Protein AF-A0A967EYG1-F1 (afdb_monomer_lite)

Radius of gyration: 13.16 Å; chains: 1; bounding box: 28×22×37 Å

Secondary structure (DSSP, 8-state):
--EEEEEEEE-SSSSS-SEEEEEEEEE-SSSSEEEEEEE-TT--EEEEEEEET--BTTB-B-

Foldseek 3Di:
DKDKDKDFCADPDPPDDGTQWMKIWIDDPVWPWTWIFTAGPVRHTPFIATEDRDDDPPHHYD

Structure (mmCIF, N/CA/C/O backbone):
data_AF-A0A967EYG1-F1
#
_entry.id   AF-A0A967EYG1-F1
#
loop_
_atom_site.group_PDB
_atom_site.id
_atom_site.type_symbol
_atom_site.label_atom_id
_atom_site.label_alt_id
_atom_site.label_comp_id
_atom_site.label_asym_id
_atom_site.label_entity_id
_atom_site.label_seq_id
_atom_site.pdbx_PDB_ins_code
_atom_site.Cartn_x
_atom_site.Cartn_y
_atom_site.Cartn_z
_atom_site.occupancy
_atom_site.B_iso_or_equiv
_atom_site.auth_seq_id
_atom_site.auth_comp_id
_atom_site.auth_asym_id
_atom_site.auth_atom_id
_atom_site.pdbx_PDB_model_num
ATOM 1 N N . MET A 1 1 ? -6.979 -10.111 15.443 1.00 64.50 1 MET A N 1
ATOM 2 C CA . MET A 1 1 ? -5.730 -10.790 15.043 1.00 64.50 1 MET A CA 1
ATOM 3 C C . MET A 1 1 ? -5.140 -10.007 13.885 1.00 64.50 1 MET A C 1
ATOM 5 O O . MET A 1 1 ? -5.800 -9.891 12.854 1.00 64.50 1 MET A O 1
ATOM 9 N N . THR A 1 2 ? -3.955 -9.427 14.086 1.00 79.50 2 THR A N 1
ATOM 10 C CA . THR A 1 2 ? -3.231 -8.665 13.060 1.00 79.50 2 THR A CA 1
ATOM 11 C C . THR A 1 2 ? -2.660 -9.638 12.034 1.00 79.50 2 THR A C 1
ATOM 13 O O . THR A 1 2 ? -2.076 -10.650 12.417 1.00 79.50 2 THR A O 1
ATOM 16 N N . SER A 1 3 ? -2.807 -9.345 10.745 1.00 91.00 3 SER A N 1
ATOM 17 C CA . SER A 1 3 ? -2.218 -10.151 9.669 1.00 91.00 3 SER A CA 1
ATOM 18 C C . SER A 1 3 ? -1.578 -9.254 8.622 1.00 91.00 3 SER A C 1
ATOM 20 O O . SER A 1 3 ? -2.130 -8.199 8.306 1.00 91.00 3 SER A O 1
ATOM 22 N N . ILE A 1 4 ? -0.456 -9.694 8.054 1.00 93.81 4 ILE A N 1
ATOM 23 C CA . ILE A 1 4 ? 0.252 -8.973 6.995 1.00 93.81 4 ILE A CA 1
ATOM 24 C C . ILE A 1 4 ? 0.384 -9.885 5.777 1.00 93.81 4 ILE A C 1
ATOM 26 O O . ILE A 1 4 ? 0.827 -11.025 5.900 1.00 93.81 4 ILE A O 1
ATOM 30 N N . ARG A 1 5 ? 0.011 -9.376 4.600 1.00 95.00 5 ARG A N 1
ATOM 31 C CA . ARG A 1 5 ? 0.230 -10.029 3.304 1.00 95.00 5 ARG A CA 1
ATOM 32 C C . ARG A 1 5 ? 1.048 -9.122 2.398 1.00 95.00 5 ARG A C 1
ATOM 34 O O . ARG A 1 5 ? 0.746 -7.938 2.290 1.00 95.00 5 ARG A O 1
ATOM 41 N N . TYR A 1 6 ? 2.028 -9.690 1.705 1.00 94.56 6 TYR A N 1
ATOM 42 C CA . TYR A 1 6 ? 2.837 -8.977 0.719 1.00 94.56 6 TYR A CA 1
ATOM 43 C C . TYR A 1 6 ? 2.517 -9.446 -0.696 1.00 94.56 6 TYR A C 1
ATOM 45 O O . TYR A 1 6 ? 2.334 -10.635 -0.945 1.00 94.56 6 TYR A O 1
ATOM 53 N N . GLU A 1 7 ? 2.503 -8.505 -1.630 1.00 95.62 7 GLU A N 1
ATOM 54 C CA . GLU A 1 7 ? 2.282 -8.732 -3.052 1.00 95.62 7 GLU A CA 1
ATOM 55 C C . GLU A 1 7 ? 3.362 -8.020 -3.861 1.00 95.62 7 GLU A C 1
ATOM 57 O O . GLU A 1 7 ? 3.679 -6.853 -3.619 1.00 95.62 7 GLU A O 1
ATOM 62 N N . ARG A 1 8 ? 3.918 -8.711 -4.857 1.00 95.69 8 ARG A N 1
ATOM 63 C CA . ARG A 1 8 ? 4.791 -8.076 -5.847 1.00 95.69 8 ARG A CA 1
ATOM 64 C C . ARG A 1 8 ? 3.932 -7.369 -6.883 1.00 95.69 8 ARG A C 1
ATOM 66 O O . ARG A 1 8 ? 3.057 -7.988 -7.482 1.00 95.69 8 ARG A O 1
ATOM 73 N N . LYS A 1 9 ? 4.238 -6.105 -7.161 1.00 94.50 9 LYS A N 1
ATOM 74 C CA . LYS A 1 9 ? 3.683 -5.408 -8.320 1.00 94.50 9 LYS A CA 1
ATOM 75 C C . LYS A 1 9 ? 4.555 -5.741 -9.524 1.00 94.50 9 LYS A C 1
ATOM 77 O O . LYS A 1 9 ? 5.675 -5.244 -9.608 1.00 94.50 9 LYS A O 1
ATOM 82 N N . LEU A 1 10 ? 4.083 -6.622 -10.399 1.00 94.38 10 LEU A N 1
ATOM 83 C CA . LEU A 1 10 ? 4.827 -7.042 -11.589 1.00 94.38 10 LEU A CA 1
ATOM 84 C C . LEU A 1 10 ? 4.765 -5.976 -12.685 1.00 94.38 10 LEU A C 1
ATOM 86 O O . LEU A 1 10 ? 3.810 -5.198 -12.753 1.00 94.38 10 LEU A O 1
ATOM 90 N N . ASN A 1 11 ? 5.806 -5.929 -13.510 1.00 93.69 11 ASN A N 1
ATOM 91 C CA . ASN A 1 11 ? 5.829 -5.100 -14.704 1.00 93.69 11 ASN A CA 1
ATOM 92 C C . ASN A 1 11 ? 5.057 -5.803 -15.828 1.00 93.69 11 ASN A C 1
ATOM 94 O O . ASN A 1 11 ? 5.404 -6.937 -16.150 1.00 93.69 11 ASN A O 1
ATOM 98 N N . PRO A 1 12 ? 4.014 -5.179 -16.406 1.00 93.12 12 PRO A N 1
ATOM 99 C CA . PRO A 1 12 ? 3.271 -5.784 -17.507 1.00 93.12 12 PRO A CA 1
ATOM 100 C C . PRO A 1 12 ? 4.015 -5.716 -18.849 1.00 93.12 12 PRO A C 1
ATOM 102 O O . PRO A 1 12 ? 3.537 -6.292 -19.819 1.00 93.12 12 PRO A O 1
ATOM 105 N N . THR A 1 13 ? 5.137 -4.993 -18.936 1.00 92.56 13 THR A N 1
ATOM 106 C CA . THR A 1 13 ? 5.918 -4.847 -20.171 1.00 92.56 13 THR A CA 1
ATOM 107 C C . THR A 1 13 ? 7.205 -5.672 -20.127 1.00 92.56 13 THR A C 1
ATOM 109 O O . THR A 1 13 ? 7.758 -5.934 -19.059 1.00 92.56 13 THR A O 1
ATOM 112 N N . GLU A 1 14 ? 7.719 -6.031 -21.306 1.00 86.44 14 GLU A N 1
ATOM 113 C CA . GLU A 1 14 ? 9.023 -6.700 -21.455 1.00 86.44 14 GLU A CA 1
ATOM 114 C C . GLU A 1 14 ? 10.208 -5.743 -21.231 1.00 86.44 14 GLU A C 1
ATOM 116 O O . GLU A 1 14 ? 11.333 -6.172 -20.986 1.00 86.44 14 GLU A O 1
ATOM 121 N N . ASN A 1 15 ? 9.954 -4.431 -21.273 1.00 89.94 15 ASN A N 1
ATOM 122 C CA . ASN A 1 15 ? 10.969 -3.403 -21.094 1.00 89.94 15 ASN A CA 1
ATOM 123 C C . ASN A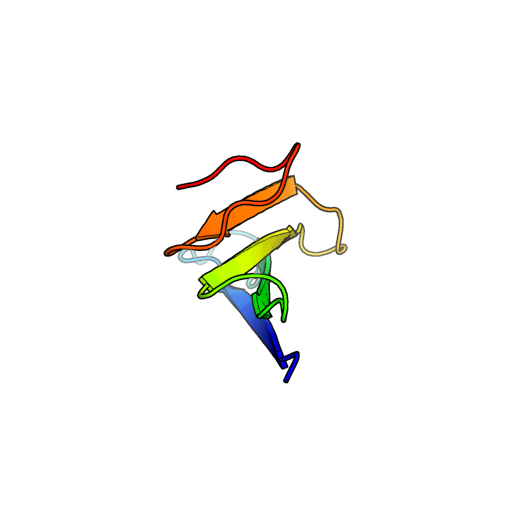 1 15 ? 11.076 -2.976 -19.625 1.00 89.94 15 ASN A C 1
ATOM 125 O O . ASN A 1 15 ? 10.114 -2.500 -19.017 1.00 89.94 15 ASN A O 1
ATOM 129 N N . GLY A 1 16 ? 12.287 -3.060 -19.075 1.00 86.94 16 GLY A N 1
ATOM 130 C CA . GLY A 1 16 ? 12.592 -2.627 -17.714 1.00 86.94 16 GLY A CA 1
ATOM 131 C C . GLY A 1 16 ? 12.520 -3.762 -16.686 1.00 86.94 16 GLY A C 1
ATOM 132 O O . GLY A 1 16 ? 12.642 -4.936 -17.024 1.00 86.94 16 GLY A O 1
ATOM 133 N N . PRO A 1 17 ? 12.401 -3.438 -15.390 1.00 91.69 17 PRO A N 1
ATOM 134 C CA . PRO A 1 17 ? 12.524 -4.442 -14.343 1.00 91.69 17 PRO A CA 1
ATOM 135 C C . PRO A 1 17 ? 11.262 -5.288 -14.186 1.00 91.69 17 PRO A C 1
ATOM 137 O O . PRO A 1 17 ? 10.163 -4.751 -14.199 1.00 91.69 17 PRO A O 1
ATOM 140 N N . ALA A 1 18 ? 11.420 -6.588 -13.924 1.00 92.50 18 ALA A N 1
ATOM 141 C CA . ALA A 1 18 ? 10.301 -7.529 -13.782 1.00 92.50 18 ALA A CA 1
ATOM 142 C C . ALA A 1 18 ? 9.342 -7.205 -12.616 1.00 92.50 18 ALA A C 1
ATOM 144 O O . ALA A 1 18 ? 8.139 -7.448 -12.685 1.00 92.50 18 ALA A O 1
ATOM 145 N N . VAL A 1 19 ? 9.866 -6.641 -11.529 1.00 93.00 19 VAL A N 1
ATOM 146 C CA . VAL A 1 19 ? 9.082 -6.158 -10.383 1.00 93.00 19 VAL A CA 1
ATOM 147 C C . VAL A 1 19 ? 9.127 -4.641 -10.418 1.00 93.00 19 VAL A C 1
ATOM 149 O O . VAL A 1 19 ? 10.205 -4.101 -10.604 1.00 93.00 19 VAL A O 1
ATOM 152 N N . LEU A 1 20 ? 8.002 -3.955 -10.218 1.00 94.19 20 LEU A N 1
ATOM 153 C CA . LEU A 1 20 ? 7.875 -2.491 -10.138 1.00 94.19 20 LEU A CA 1
ATOM 154 C C . LEU A 1 20 ? 7.833 -1.969 -8.697 1.00 94.19 20 LEU A C 1
ATOM 156 O O . LEU A 1 20 ? 8.103 -0.790 -8.449 1.00 94.19 20 LEU A O 1
ATOM 160 N N . GLY A 1 21 ? 7.491 -2.834 -7.746 1.00 95.69 21 GLY A N 1
ATOM 161 C CA . GLY A 1 21 ? 7.395 -2.497 -6.334 1.00 95.69 21 GLY A CA 1
ATOM 162 C C . GLY A 1 21 ? 6.732 -3.595 -5.516 1.00 95.69 21 GLY A C 1
ATOM 163 O O . GLY A 1 21 ? 6.463 -4.688 -6.018 1.00 95.69 21 GLY A O 1
ATOM 164 N N . MET A 1 22 ? 6.451 -3.269 -4.261 1.00 96.56 22 MET A N 1
ATOM 165 C CA . MET A 1 22 ? 5.795 -4.155 -3.304 1.00 96.56 22 MET A CA 1
ATOM 166 C C . MET A 1 22 ? 4.532 -3.490 -2.770 1.00 96.56 22 MET A C 1
ATOM 168 O O . MET A 1 22 ? 4.510 -2.278 -2.572 1.00 96.56 22 MET A O 1
ATOM 172 N N . ARG A 1 23 ? 3.498 -4.281 -2.502 1.00 97.00 23 ARG A N 1
ATOM 173 C CA . ARG A 1 23 ? 2.304 -3.858 -1.774 1.00 97.00 23 ARG A CA 1
ATOM 174 C C . ARG A 1 23 ? 2.162 -4.701 -0.520 1.00 97.00 23 ARG A C 1
ATOM 176 O O . ARG A 1 23 ? 2.195 -5.925 -0.602 1.00 97.00 23 ARG A O 1
ATOM 183 N N . ALA A 1 24 ? 2.001 -4.054 0.626 1.00 96.38 24 ALA A N 1
ATOM 184 C CA . ALA A 1 24 ? 1.656 -4.720 1.873 1.00 96.38 24 ALA A CA 1
ATOM 185 C C . ALA A 1 24 ? 0.193 -4.437 2.224 1.00 96.38 24 ALA A C 1
ATOM 187 O O . ALA A 1 24 ? -0.248 -3.292 2.161 1.00 96.38 24 ALA A O 1
ATOM 188 N N . TRP A 1 25 ? -0.533 -5.479 2.615 1.00 95.75 25 TRP A N 1
ATOM 189 C CA . TRP A 1 25 ? -1.878 -5.415 3.172 1.00 95.75 25 TRP A CA 1
ATOM 190 C C . TRP A 1 25 ? -1.794 -5.767 4.649 1.00 95.75 25 TRP A C 1
ATOM 192 O O . TRP A 1 25 ? -1.452 -6.897 4.999 1.00 95.75 25 TRP A O 1
ATOM 202 N N . VAL A 1 26 ? -2.098 -4.805 5.509 1.00 94.88 26 VAL A N 1
ATOM 203 C CA . VAL A 1 26 ? -2.036 -4.949 6.962 1.00 94.88 26 VAL A CA 1
ATOM 204 C C . VAL A 1 26 ? -3.450 -4.881 7.514 1.00 94.88 26 VAL A C 1
ATOM 206 O O . VAL A 1 26 ? -4.112 -3.850 7.424 1.00 94.88 26 VAL A O 1
ATOM 209 N N . ARG A 1 27 ? -3.925 -5.977 8.101 1.00 94.06 27 ARG A N 1
ATOM 210 C CA . ARG A 1 27 ? -5.193 -5.984 8.831 1.00 94.06 27 ARG A CA 1
ATOM 211 C C . ARG A 1 27 ? -4.955 -5.448 10.236 1.00 94.06 27 ARG A C 1
ATOM 21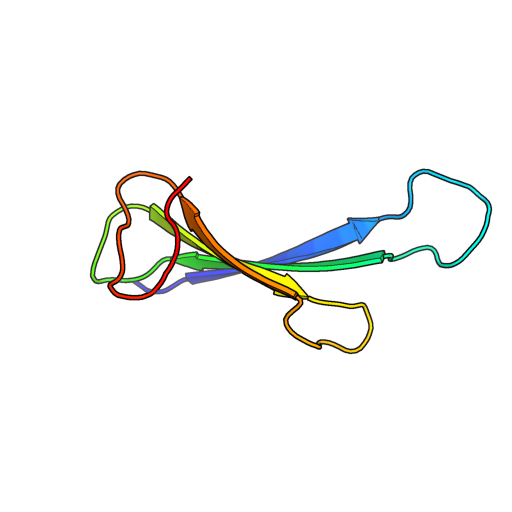3 O O . ARG A 1 27 ? -4.249 -6.088 11.015 1.00 94.06 27 ARG A O 1
ATOM 220 N N . LEU A 1 28 ? -5.525 -4.290 10.548 1.00 89.06 28 LEU A N 1
ATOM 221 C CA . LEU A 1 28 ? -5.433 -3.688 11.878 1.00 89.06 28 LEU A CA 1
ATOM 222 C C . LEU A 1 28 ? -6.502 -4.285 12.803 1.00 89.06 28 LEU A C 1
ATOM 224 O O . LEU A 1 28 ? -7.564 -4.694 12.347 1.00 89.06 28 LEU A O 1
ATOM 228 N N . ASN A 1 29 ? -6.233 -4.335 14.110 1.00 87.94 29 ASN A N 1
ATOM 229 C CA . ASN A 1 29 ? -7.231 -4.792 15.089 1.00 87.94 29 ASN A CA 1
ATOM 230 C C . ASN A 1 29 ? -8.265 -3.711 15.432 1.00 87.94 29 ASN A C 1
ATOM 232 O O . ASN A 1 29 ? -9.315 -4.032 15.973 1.00 87.94 29 ASN A O 1
ATOM 236 N N . SER A 1 30 ? -7.955 -2.444 15.152 1.00 84.62 30 SER A N 1
ATOM 237 C CA . SER A 1 30 ? -8.786 -1.287 15.496 1.00 84.62 30 SER A CA 1
ATOM 238 C C . SER A 1 30 ? -9.961 -1.064 14.545 1.00 84.62 30 SER A C 1
ATOM 240 O O . SER A 1 30 ? -10.837 -0.261 14.843 1.00 84.62 30 SER A O 1
ATOM 242 N N . CYS A 1 31 ? -9.984 -1.734 13.393 1.00 87.38 31 CYS A N 1
ATOM 243 C CA . CYS A 1 31 ? -10.966 -1.496 12.345 1.00 87.38 31 CYS A CA 1
ATOM 244 C C . CYS A 1 31 ? -11.214 -2.762 11.512 1.00 87.38 31 CYS A C 1
ATOM 246 O O . CYS A 1 31 ? -10.372 -3.660 11.443 1.00 87.38 31 CYS A O 1
ATOM 248 N N . SER A 1 32 ? -12.354 -2.816 10.820 1.00 88.25 32 SER A N 1
ATOM 249 C CA . SER A 1 32 ? -12.624 -3.864 9.835 1.00 88.25 32 SER A CA 1
ATOM 250 C C . SER A 1 32 ? -12.148 -3.417 8.451 1.00 88.25 32 SER A C 1
ATOM 252 O O . SER A 1 32 ? -12.815 -2.649 7.766 1.00 88.25 32 SER A O 1
ATOM 254 N N . GLY A 1 33 ? -10.963 -3.864 8.038 1.00 91.06 33 GLY A N 1
ATOM 255 C CA . GLY A 1 33 ? -10.402 -3.549 6.724 1.00 91.06 33 GLY A CA 1
ATOM 256 C C . GLY A 1 33 ? -8.887 -3.691 6.697 1.00 91.06 33 GLY A C 1
ATOM 257 O O . GLY A 1 33 ? -8.312 -4.437 7.494 1.00 91.06 33 GLY A O 1
ATOM 258 N N . PHE A 1 34 ? -8.240 -2.980 5.774 1.00 94.38 34 PHE A N 1
ATOM 259 C CA . PHE A 1 34 ? -6.793 -3.064 5.588 1.00 94.38 34 PHE A CA 1
ATOM 260 C C . PHE A 1 34 ? -6.155 -1.682 5.473 1.00 94.38 34 PHE A C 1
ATOM 262 O O . PHE A 1 34 ? -6.664 -0.811 4.772 1.00 94.38 34 PHE A O 1
ATOM 269 N N . LEU A 1 35 ? -4.996 -1.521 6.107 1.00 94.94 35 LEU A N 1
ATOM 270 C CA . LEU A 1 35 ? -4.008 -0.518 5.741 1.00 94.94 35 LEU A CA 1
ATOM 271 C C . LEU A 1 35 ? -3.162 -1.086 4.600 1.00 94.94 35 LEU A C 1
ATOM 273 O O . LEU A 1 35 ? -2.556 -2.150 4.728 1.00 94.94 35 LEU A O 1
ATOM 277 N N . VAL A 1 36 ? -3.129 -0.377 3.483 1.00 96.25 36 VAL A N 1
ATOM 278 C CA . VAL A 1 36 ? -2.367 -0.733 2.292 1.00 96.25 36 VAL A CA 1
ATOM 279 C C . VAL A 1 36 ? -1.163 0.185 2.188 1.00 96.25 36 VAL A C 1
ATOM 281 O O . VAL A 1 36 ? -1.297 1.403 2.288 1.00 96.25 36 VAL A O 1
ATOM 284 N N . ILE A 1 37 ? 0.013 -0.397 1.974 1.00 96.31 37 ILE A N 1
ATOM 285 C CA . ILE A 1 37 ? 1.270 0.337 1.827 1.00 96.31 37 ILE A CA 1
ATOM 286 C C . ILE A 1 37 ? 1.888 -0.048 0.488 1.00 96.31 37 ILE A C 1
ATOM 288 O O . ILE A 1 37 ? 2.272 -1.201 0.286 1.00 96.31 37 ILE A O 1
ATOM 292 N N . ASP A 1 38 ? 1.987 0.918 -0.421 1.00 96.88 38 ASP A N 1
ATOM 293 C CA . ASP A 1 38 ? 2.678 0.757 -1.697 1.00 96.88 38 ASP A CA 1
ATOM 294 C C . ASP A 1 38 ? 4.122 1.231 -1.568 1.00 96.88 38 ASP A C 1
ATOM 296 O O . ASP A 1 38 ? 4.390 2.358 -1.152 1.00 96.88 38 ASP A O 1
ATOM 300 N N . MET A 1 39 ? 5.055 0.384 -1.984 1.00 97.38 39 MET A N 1
ATOM 301 C CA . MET A 1 39 ? 6.488 0.620 -1.889 1.00 97.38 39 MET A CA 1
ATOM 302 C C . MET A 1 39 ? 7.178 0.490 -3.246 1.00 97.38 39 MET A C 1
ATOM 304 O O . MET A 1 39 ? 6.727 -0.226 -4.146 1.00 97.38 39 MET A O 1
ATOM 308 N N . THR A 1 40 ? 8.314 1.168 -3.392 1.00 95.38 40 THR A N 1
ATOM 309 C CA . THR A 1 40 ? 9.265 0.921 -4.478 1.00 95.38 40 THR A CA 1
ATOM 310 C C . THR A 1 40 ? 9.889 -0.474 -4.345 1.00 95.38 40 THR A C 1
ATOM 312 O O . THR A 1 40 ? 9.726 -1.177 -3.350 1.00 95.38 40 THR A O 1
ATOM 315 N N . ARG A 1 41 ? 10.665 -0.871 -5.356 1.00 91.50 41 ARG A N 1
ATOM 316 C CA . ARG A 1 41 ? 11.462 -2.113 -5.349 1.00 91.50 41 ARG A CA 1
ATOM 317 C C . ARG A 1 41 ? 12.559 -2.115 -4.283 1.00 91.50 41 ARG A C 1
ATOM 319 O O . ARG A 1 41 ? 12.985 -3.177 -3.860 1.00 91.50 41 ARG A O 1
ATOM 326 N N . SER A 1 42 ? 13.001 -0.928 -3.876 1.00 91.38 42 SER A N 1
ATOM 327 C CA . SER A 1 42 ? 13.950 -0.689 -2.788 1.00 91.38 42 SER A CA 1
ATOM 328 C C . SER A 1 42 ? 13.252 -0.410 -1.450 1.00 91.38 42 SER A C 1
ATOM 330 O O . SER A 1 42 ? 1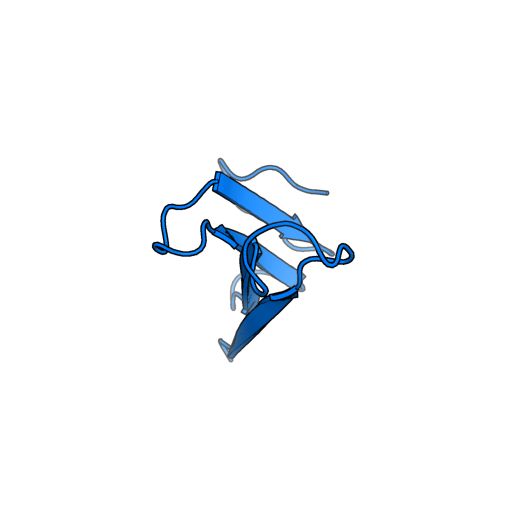3.870 0.125 -0.539 1.00 91.38 42 SER A O 1
ATOM 332 N N . CYS A 1 43 ? 11.965 -0.759 -1.332 1.00 87.31 43 CYS A N 1
ATOM 333 C CA . CYS A 1 43 ? 11.167 -0.642 -0.110 1.00 87.31 43 CYS A CA 1
ATOM 334 C C . CYS A 1 43 ? 10.934 0.794 0.404 1.00 87.31 43 CYS A C 1
ATOM 336 O O . CYS A 1 43 ? 10.541 0.971 1.553 1.00 87.31 43 CYS A O 1
ATOM 338 N N . PHE A 1 44 ? 11.091 1.824 -0.435 1.00 95.44 44 PHE A N 1
ATOM 339 C CA . PHE A 1 44 ? 10.646 3.176 -0.080 1.00 95.44 44 PHE A CA 1
ATOM 340 C C . PHE A 1 44 ? 9.128 3.278 -0.194 1.00 95.44 44 PHE A C 1
ATOM 342 O O . PHE A 1 44 ? 8.564 2.941 -1.237 1.00 95.44 44 PHE A O 1
ATOM 349 N N . VAL A 1 45 ? 8.468 3.771 0.853 1.00 95.19 45 VAL A N 1
ATOM 350 C CA . VAL A 1 45 ? 7.015 3.980 0.863 1.00 95.19 45 VAL A CA 1
ATOM 351 C C . VAL A 1 45 ? 6.651 5.095 -0.116 1.00 95.19 45 VAL A C 1
ATOM 353 O O . VAL A 1 45 ? 7.140 6.214 -0.007 1.00 95.19 45 VAL A O 1
ATOM 356 N N . ARG A 1 46 ? 5.790 4.778 -1.087 1.00 95.06 46 ARG A N 1
ATOM 357 C CA . ARG A 1 46 ? 5.233 5.742 -2.048 1.00 95.06 46 ARG A CA 1
ATOM 358 C C . ARG A 1 46 ? 3.928 6.343 -1.554 1.00 95.06 46 ARG A C 1
ATOM 360 O O . ARG A 1 46 ? 3.692 7.526 -1.748 1.00 95.06 46 ARG A O 1
ATOM 367 N N . GLN A 1 47 ? 3.075 5.507 -0.973 1.00 94.94 47 GLN A N 1
ATOM 368 C CA . GLN A 1 47 ? 1.797 5.921 -0.409 1.00 94.94 47 GLN A CA 1
ATOM 369 C C . GLN A 1 47 ? 1.296 4.880 0.588 1.00 94.94 47 GLN A C 1
ATOM 371 O O . GLN A 1 47 ? 1.575 3.683 0.456 1.00 94.94 47 GLN A O 1
ATOM 376 N N . SER A 1 48 ? 0.504 5.350 1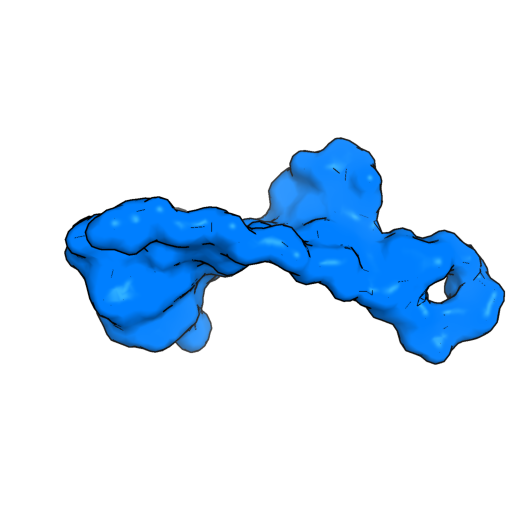.540 1.00 95.44 48 SER A N 1
ATOM 377 C CA . SER A 1 48 ? -0.289 4.537 2.449 1.00 95.44 48 SER A CA 1
ATOM 378 C C . SER A 1 48 ? -1.745 4.985 2.380 1.00 95.44 48 SER A C 1
ATOM 380 O O . SER A 1 48 ? -2.039 6.173 2.248 1.00 95.44 48 SER A O 1
ATOM 382 N N . TYR A 1 49 ? -2.664 4.029 2.425 1.00 96.00 49 TYR A N 1
ATOM 383 C CA . TYR A 1 49 ? -4.095 4.311 2.440 1.00 96.00 49 TYR A CA 1
ATOM 384 C C . TYR A 1 49 ? -4.871 3.176 3.091 1.00 96.00 49 TYR A C 1
ATOM 386 O O . TYR A 1 49 ? -4.413 2.037 3.140 1.00 96.00 49 TYR A O 1
ATOM 394 N N . THR A 1 50 ? -6.065 3.471 3.577 1.00 95.94 50 THR A N 1
ATOM 395 C CA . THR A 1 50 ? -6.980 2.474 4.134 1.00 95.94 50 THR A CA 1
ATOM 396 C C . THR A 1 50 ? -8.005 2.030 3.091 1.00 95.94 50 THR A C 1
ATOM 398 O O . THR A 1 50 ? -8.348 2.779 2.175 1.00 95.94 50 THR A O 1
ATOM 401 N N . ARG A 1 51 ? -8.453 0.775 3.198 1.00 93.75 51 ARG A N 1
ATOM 402 C CA . ARG A 1 51 ? -9.508 0.165 2.375 1.00 93.75 51 ARG A CA 1
ATOM 403 C C . ARG A 1 51 ? -10.546 -0.528 3.254 1.00 93.75 51 ARG A C 1
ATOM 405 O O . ARG A 1 51 ? -10.208 -1.075 4.310 1.00 93.75 51 ARG A O 1
ATOM 412 N N . GLY A 1 52 ? -11.782 -0.579 2.757 1.00 88.56 52 GLY A N 1
ATOM 413 C CA . GLY A 1 52 ? -12.932 -1.158 3.456 1.00 88.56 52 GLY A CA 1
ATOM 414 C C . GLY A 1 52 ? -13.497 -0.205 4.509 1.00 88.56 52 GLY A C 1
ATOM 415 O O . GLY A 1 52 ? -13.434 1.017 4.357 1.00 88.56 52 GLY A O 1
ATOM 416 N N . ASP A 1 53 ? -14.001 -0.749 5.613 1.00 86.50 53 ASP A N 1
ATOM 417 C CA . ASP A 1 53 ? -14.511 0.040 6.745 1.00 86.50 53 ASP A CA 1
ATOM 418 C C . ASP A 1 53 ? -13.396 0.498 7.695 1.00 86.50 53 ASP A C 1
ATOM 420 O O . ASP A 1 53 ? -13.653 0.992 8.792 1.00 86.50 53 ASP A O 1
ATOM 424 N N . CYS A 1 54 ? -12.134 0.364 7.274 1.00 87.31 54 CYS A N 1
ATOM 425 C CA . CYS A 1 54 ? -11.015 0.897 8.023 1.00 87.31 54 CYS A CA 1
ATOM 426 C C . CYS A 1 54 ? -10.806 2.379 7.731 1.00 87.31 54 CYS A C 1
ATOM 428 O O . CYS A 1 54 ? -10.659 2.773 6.577 1.00 87.31 54 CYS A O 1
ATOM 430 N N . SER A 1 55 ? -10.753 3.174 8.797 1.00 88.69 55 SER A N 1
ATOM 431 C CA . SER A 1 55 ? -10.346 4.573 8.785 1.00 88.69 55 SER A CA 1
ATOM 432 C C . SER A 1 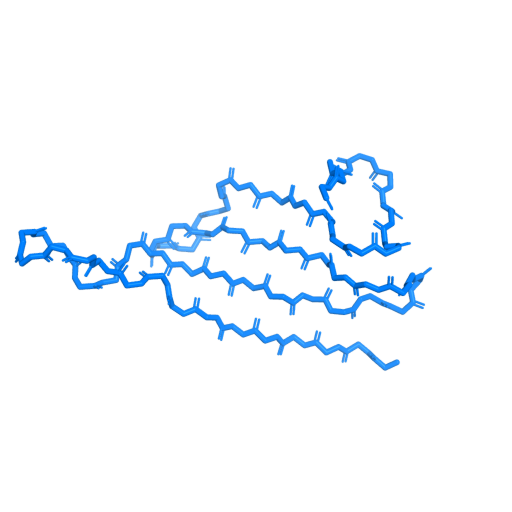55 ? -9.332 4.774 9.902 1.00 88.69 55 SER A C 1
ATOM 434 O O . SER A 1 55 ? -9.561 4.350 11.036 1.00 88.69 55 SER A O 1
ATOM 436 N N . VAL A 1 56 ? -8.197 5.376 9.569 1.00 87.88 56 VAL A N 1
ATOM 437 C CA . VAL A 1 56 ? -7.136 5.711 10.518 1.00 87.88 56 VAL A CA 1
ATOM 438 C C . VAL A 1 56 ? -6.838 7.186 10.333 1.00 87.88 56 VAL A C 1
ATOM 440 O O . VAL A 1 56 ? -6.662 7.643 9.204 1.00 87.88 56 VAL A O 1
ATOM 443 N N . GLU A 1 57 ? -6.808 7.930 11.433 1.00 88.62 57 GLU A N 1
ATOM 444 C CA . GLU A 1 57 ? -6.506 9.356 11.403 1.00 88.62 57 GLU A CA 1
ATOM 445 C C . GLU A 1 57 ? -5.164 9.617 10.702 1.00 88.62 57 GLU A C 1
ATOM 447 O O . GLU A 1 57 ? -4.184 8.899 10.905 1.00 88.62 57 G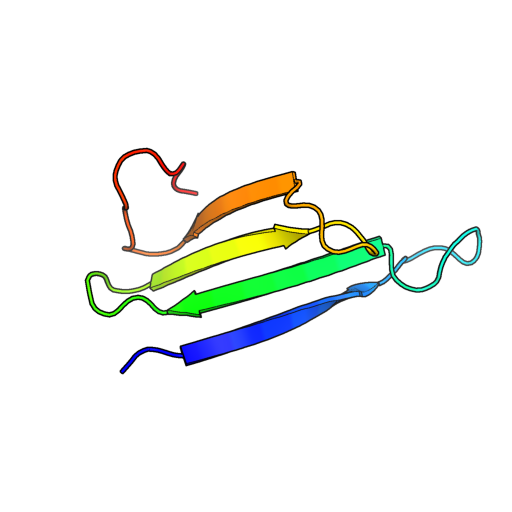LU A O 1
ATOM 452 N N . GLY A 1 58 ? -5.138 10.623 9.826 1.00 88.88 58 GLY A N 1
ATOM 453 C CA . GLY A 1 58 ? -3.949 10.968 9.044 1.00 88.88 58 GLY A CA 1
ATOM 454 C C . GLY A 1 58 ? -3.650 10.035 7.863 1.00 88.88 58 GLY A C 1
ATOM 455 O O . GLY A 1 58 ? -2.645 10.238 7.185 1.00 88.88 58 GLY A O 1
ATOM 456 N N . VAL A 1 59 ? -4.502 9.043 7.575 1.00 92.25 59 VAL A N 1
ATOM 457 C CA . VAL A 1 59 ? -4.342 8.138 6.429 1.00 92.25 59 VAL A CA 1
ATOM 458 C C . VAL A 1 59 ? -5.551 8.233 5.502 1.00 92.25 59 VAL A C 1
ATOM 460 O O . VAL A 1 59 ? -6.686 7.993 5.910 1.00 92.25 59 VAL A O 1
ATOM 463 N N . THR A 1 60 ? -5.308 8.530 4.224 1.00 92.81 60 THR A N 1
ATOM 464 C CA . THR A 1 60 ? -6.362 8.604 3.201 1.00 92.81 60 THR A CA 1
ATOM 465 C C . THR A 1 60 ? -7.149 7.295 3.120 1.00 92.81 60 THR A C 1
ATOM 467 O O . THR A 1 60 ? -6.565 6.210 3.151 1.00 92.81 60 THR A O 1
ATOM 470 N N . ARG A 1 61 ? -8.475 7.386 2.985 1.00 91.62 61 ARG A N 1
ATOM 471 C CA . ARG A 1 61 ? -9.380 6.240 2.820 1.00 91.62 61 ARG A CA 1
ATOM 472 C C . ARG A 1 61 ? -9.930 6.195 1.395 1.00 91.62 61 ARG A C 1
ATOM 474 O O . ARG A 1 61 ? -10.435 7.209 0.917 1.00 91.62 61 ARG A O 1
ATOM 481 N N . TYR A 1 62 ? -9.839 5.030 0.750 1.00 88.06 62 TYR A N 1
ATOM 482 C CA . TYR A 1 62 ? -10.360 4.761 -0.600 1.00 88.06 62 TYR A CA 1
ATOM 483 C C . TYR A 1 62 ? -11.326 3.576 -0.634 1.00 88.06 62 TYR A C 1
ATOM 485 O O . TYR A 1 62 ? -11.291 2.730 0.287 1.00 88.06 62 TYR A O 1
#

Organism: NCBI:txid374515

pLDDT: mean 91.87, std 5.11, range [64.5, 97.38]

Sequence (62 aa):
MTSIRYERKLNPTENGPAVLGMRAWVRLNSCSGFLVIDMTRSCFVRQSYTRGDCSVEGVTRY